Protein AF-A0A142YPC1-F1 (afdb_monomer_lite)

Foldseek 3Di:
DPPALADPVLLVLLVFAPDPVLSVVLSCCCNPVVDDPVRSNVSSVVGDTDPDDDPDPPPDDQWDWDDDVPDIDIHGHDPPDDPVVSVVVVVVVVVVVVVCVVVVVVVD

Radius of gyration: 26.33 Å; chains: 1; bounding box: 49×29×71 Å

Sequence (108 aa):
MDQGGLSSTTAYAISRVADPDEQVRIADATIRHGLSRADIIKETRSTPRKKGSKPAARKARAVRVFREVGFKVTVERKAGVDPMEAAEALERIAAAMRAEADDGSLAA

Structure (mmCIF, N/CA/C/O backbone):
data_AF-A0A142YPC1-F1
#
_entry.id   AF-A0A142YPC1-F1
#
loop_
_atom_site.group_PDB
_atom_site.id
_atom_site.type_symbol
_atom_site.label_atom_id
_atom_site.label_alt_id
_atom_site.label_comp_id
_atom_site.label_asym_id
_atom_site.label_entity_id
_atom_site.label_seq_id
_atom_site.pdbx_PDB_ins_code
_atom_site.Cartn_x
_atom_site.Cartn_y
_atom_site.Cartn_z
_atom_site.occupancy
_atom_site.B_iso_or_equiv
_atom_site.auth_seq_id
_atom_site.auth_comp_id
_atom_site.auth_asym_id
_atom_site.auth_atom_id
_atom_site.pdbx_PDB_model_num
ATOM 1 N N . MET A 1 1 ? -31.035 -3.225 14.828 1.00 37.41 1 MET A N 1
ATOM 2 C CA . MET A 1 1 ? -31.618 -2.789 16.110 1.00 37.41 1 MET A CA 1
ATOM 3 C C . MET A 1 1 ? -30.493 -2.750 17.135 1.00 37.41 1 MET A C 1
ATOM 5 O O . MET A 1 1 ? -30.061 -3.807 17.571 1.00 37.41 1 MET A O 1
ATOM 9 N N . ASP A 1 2 ? -29.970 -1.558 17.435 1.00 48.59 2 ASP A N 1
ATOM 10 C CA . ASP A 1 2 ? -29.018 -1.305 18.531 1.00 48.59 2 ASP A CA 1
ATOM 11 C C . ASP A 1 2 ? -29.828 -1.158 19.832 1.00 48.59 2 ASP A C 1
ATOM 13 O O . ASP A 1 2 ? -30.229 -0.061 20.208 1.00 48.59 2 ASP A O 1
ATOM 17 N N . GLN A 1 3 ? -30.160 -2.274 20.485 1.00 53.47 3 GLN A N 1
ATOM 18 C CA . GLN A 1 3 ? -30.927 -2.288 21.745 1.00 53.47 3 GLN A CA 1
ATOM 19 C C . GLN A 1 3 ? -30.050 -2.184 23.009 1.00 53.47 3 GLN A C 1
ATOM 21 O O . GLN A 1 3 ? -30.477 -2.549 24.099 1.00 53.47 3 GLN A O 1
ATOM 26 N N . GLY A 1 4 ? -28.827 -1.669 22.907 1.00 56.91 4 GLY A N 1
ATOM 27 C CA . GLY A 1 4 ? -27.959 -1.446 24.064 1.00 56.91 4 GLY A CA 1
ATOM 28 C C . GLY A 1 4 ? -27.374 -0.047 24.005 1.00 56.91 4 GLY A C 1
ATOM 29 O O . GLY A 1 4 ? -26.986 0.394 22.931 1.00 56.91 4 GLY A O 1
ATOM 30 N N . GLY A 1 5 ? -27.286 0.651 25.139 1.00 69.31 5 GLY A N 1
ATOM 31 C CA . GLY A 1 5 ? -26.784 2.031 25.251 1.00 69.31 5 GLY A CA 1
ATOM 32 C C . GLY A 1 5 ? -25.326 2.267 24.816 1.00 69.31 5 GLY A C 1
ATOM 33 O O . GLY A 1 5 ? -24.755 3.302 25.138 1.00 69.31 5 GLY A O 1
ATOM 34 N N . LEU A 1 6 ? -24.706 1.328 24.096 1.00 76.81 6 LEU A N 1
ATOM 35 C CA . LEU A 1 6 ? -23.358 1.406 23.552 1.00 76.81 6 LEU A CA 1
ATOM 36 C C . LEU A 1 6 ? -23.392 1.110 22.054 1.00 76.81 6 LEU A C 1
ATOM 38 O O . LEU A 1 6 ? -23.903 0.078 21.628 1.00 76.81 6 LEU A O 1
ATOM 42 N N . SER A 1 7 ? -22.752 1.966 21.257 1.00 82.62 7 SER A N 1
ATOM 43 C CA . SER A 1 7 ? -22.519 1.657 19.843 1.00 82.62 7 SER A CA 1
ATOM 44 C C . SER A 1 7 ? -21.629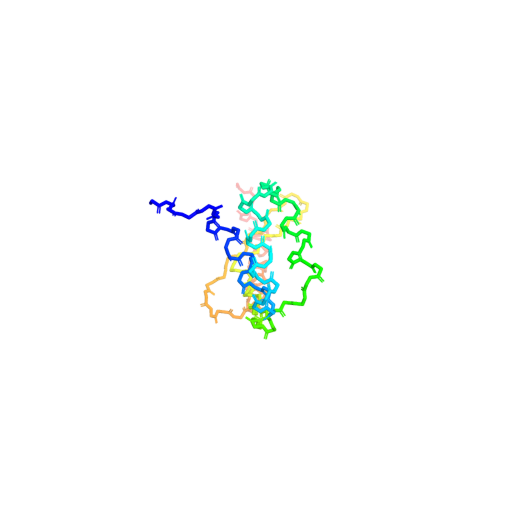 0.416 19.691 1.00 82.62 7 SER A C 1
ATOM 46 O O . SER A 1 7 ? -20.734 0.180 20.508 1.00 82.62 7 SER A O 1
ATOM 48 N N . SER A 1 8 ? -21.787 -0.331 18.596 1.00 81.19 8 SER A N 1
ATOM 49 C CA . SER A 1 8 ? -20.927 -1.481 18.256 1.00 81.19 8 SER A CA 1
ATOM 50 C C . SER A 1 8 ? -19.427 -1.148 18.291 1.00 81.19 8 SER A C 1
ATOM 52 O O . SER A 1 8 ? -18.603 -1.932 18.764 1.00 81.19 8 SER A O 1
ATOM 54 N N . THR A 1 9 ? -19.065 0.059 17.852 1.00 81.75 9 THR A N 1
ATOM 55 C CA . THR A 1 9 ? -17.681 0.551 17.884 1.00 81.75 9 THR A CA 1
ATOM 56 C C . THR A 1 9 ? -17.193 0.795 19.312 1.00 81.75 9 THR A C 1
ATOM 58 O O . THR A 1 9 ? -16.040 0.495 19.629 1.00 81.75 9 THR A O 1
ATOM 61 N N . THR A 1 10 ? -18.059 1.325 20.175 1.00 83.19 10 THR A N 1
ATOM 62 C CA . THR A 1 10 ? -17.775 1.548 21.597 1.00 83.19 10 THR A CA 1
ATOM 63 C C . THR A 1 10 ? -17.603 0.223 22.332 1.00 83.19 10 THR A C 1
ATOM 65 O O . THR A 1 10 ? -16.593 0.026 23.005 1.00 83.19 10 THR A O 1
ATOM 68 N N . ALA A 1 11 ? -18.527 -0.719 22.137 1.00 85.19 11 ALA A N 1
ATOM 69 C CA . ALA A 1 11 ? -18.447 -2.056 22.716 1.00 85.19 11 ALA A CA 1
ATOM 70 C C . ALA A 1 11 ? -17.149 -2.777 22.304 1.00 85.19 11 ALA A C 1
ATOM 72 O O . ALA A 1 11 ? -16.469 -3.369 23.141 1.00 85.19 11 ALA A O 1
ATOM 73 N N . TYR A 1 12 ? -16.740 -2.650 21.035 1.00 84.31 12 TYR A N 1
ATOM 74 C CA . TYR A 1 12 ? -15.468 -3.191 20.544 1.00 84.31 12 TYR A CA 1
ATOM 75 C C . TYR A 1 12 ? -14.230 -2.506 21.149 1.00 84.31 12 TYR A C 1
ATOM 77 O O . TYR A 1 12 ? -13.168 -3.114 21.288 1.00 84.31 12 TYR A O 1
ATOM 85 N N . ALA A 1 13 ? -14.310 -1.219 21.489 1.00 83.12 13 ALA A N 1
ATOM 86 C CA . ALA A 1 13 ? -13.212 -0.540 22.166 1.00 83.12 13 ALA A CA 1
ATOM 87 C C . ALA A 1 13 ? -13.049 -1.043 23.606 1.00 83.12 13 ALA A C 1
ATOM 89 O O . ALA A 1 13 ? -11.927 -1.364 23.997 1.00 83.12 13 ALA A O 1
ATOM 90 N N . ILE A 1 14 ? -14.161 -1.166 24.334 1.00 85.88 14 ILE A N 1
ATOM 91 C CA . ILE A 1 14 ? -14.201 -1.634 25.724 1.00 85.88 14 ILE A CA 1
ATOM 92 C C . ILE A 1 14 ? -13.750 -3.097 25.815 1.00 85.88 14 ILE A C 1
ATOM 94 O O . ILE A 1 14 ? -12.894 -3.418 26.630 1.00 85.88 14 ILE A O 1
ATOM 98 N N . SER A 1 15 ? -14.201 -3.977 24.914 1.00 85.81 15 SER A N 1
ATOM 99 C CA . SER A 1 15 ? -13.855 -5.411 24.950 1.00 85.81 15 SER A CA 1
ATOM 100 C C . SER A 1 15 ? -12.354 -5.725 24.814 1.00 85.81 15 SER A C 1
ATOM 102 O O . SER A 1 15 ? -11.916 -6.839 25.129 1.00 85.81 15 SER A O 1
ATOM 104 N N . ARG A 1 16 ? -11.552 -4.753 24.351 1.00 84.75 16 ARG A N 1
ATOM 105 C CA . ARG A 1 16 ? -10.089 -4.858 24.222 1.00 84.75 16 ARG A CA 1
ATOM 106 C C . ARG A 1 16 ? -9.329 -4.549 25.511 1.00 84.75 16 ARG A C 1
ATOM 108 O O . ARG A 1 16 ? -8.129 -4.830 25.559 1.00 84.75 16 ARG A O 1
ATOM 115 N N . VAL A 1 17 ? -9.986 -3.990 26.522 1.00 85.88 17 VAL A N 1
ATOM 116 C CA . VAL A 1 17 ? -9.412 -3.815 27.862 1.00 85.88 17 VAL A CA 1
ATOM 117 C C . VAL A 1 17 ? -9.166 -5.196 28.473 1.00 85.88 17 VAL A C 1
ATOM 119 O O . VAL A 1 17 ? -9.973 -6.109 28.295 1.00 85.88 17 VAL A O 1
ATOM 122 N N . ALA A 1 18 ? -8.010 -5.401 29.102 1.00 82.38 18 ALA A N 1
ATOM 123 C CA . ALA A 1 18 ? -7.620 -6.706 29.636 1.00 82.38 18 ALA A CA 1
ATOM 124 C C . ALA A 1 18 ? -8.465 -7.127 30.838 1.00 82.38 18 ALA A C 1
ATOM 126 O O . ALA A 1 18 ? -8.880 -8.283 30.904 1.00 82.38 18 ALA A O 1
ATOM 127 N N . ASP A 1 19 ? -8.716 -6.179 31.733 1.00 83.94 19 ASP A N 1
ATOM 128 C CA . ASP A 1 19 ? -9.418 -6.377 32.993 1.00 83.94 19 ASP A CA 1
ATOM 129 C C . ASP A 1 19 ? -10.949 -6.312 32.802 1.00 83.94 19 ASP A C 1
ATOM 131 O O . ASP A 1 19 ? -11.450 -5.289 32.325 1.00 83.94 19 ASP A O 1
ATOM 135 N N . PRO A 1 20 ? -11.702 -7.383 33.124 1.00 84.88 20 PRO A N 1
ATOM 136 C CA . PRO A 1 20 ? -13.163 -7.387 33.067 1.00 84.88 20 PRO A CA 1
ATOM 137 C C . PRO A 1 20 ? -13.832 -6.336 33.962 1.00 84.88 20 PRO A C 1
ATOM 139 O O . PRO A 1 20 ? -14.840 -5.764 33.548 1.00 84.88 20 PRO A O 1
ATOM 142 N N . ASP A 1 21 ? -13.281 -6.041 35.140 1.00 86.06 21 ASP A N 1
ATOM 143 C CA . ASP A 1 21 ? -13.892 -5.074 36.064 1.00 86.06 21 ASP A CA 1
ATOM 144 C C . ASP A 1 21 ? -13.805 -3.656 35.491 1.00 86.06 21 ASP A C 1
ATOM 146 O O . ASP A 1 21 ? -14.761 -2.874 35.511 1.00 86.06 21 ASP A O 1
ATOM 150 N N . GLU A 1 22 ? -12.683 -3.365 34.842 1.00 86.44 22 GLU A N 1
ATOM 151 C CA . GLU A 1 22 ? -12.464 -2.119 34.125 1.00 86.44 22 GLU A CA 1
ATOM 152 C C . GLU A 1 22 ? -13.365 -1.990 32.884 1.00 86.44 22 GLU A C 1
ATOM 154 O O . GLU A 1 22 ? -13.831 -0.896 32.556 1.00 86.44 22 GLU A O 1
ATOM 159 N N . GLN A 1 23 ? -13.693 -3.101 32.212 1.00 87.12 23 GLN A N 1
ATOM 160 C CA . GLN A 1 23 ? -14.681 -3.089 31.127 1.00 87.12 23 GLN A CA 1
ATOM 161 C C . GLN A 1 23 ? -16.058 -2.652 31.624 1.00 87.12 23 GLN A C 1
ATOM 163 O O . GLN A 1 23 ? -16.708 -1.827 30.976 1.00 87.12 23 GLN A O 1
ATOM 168 N N . VAL A 1 24 ? -16.490 -3.189 32.769 1.00 87.81 24 VAL A N 1
ATOM 169 C CA . VAL A 1 24 ? -17.775 -2.849 33.390 1.00 87.81 24 VAL A CA 1
ATOM 170 C C . VAL A 1 24 ? -17.787 -1.383 33.810 1.00 87.81 24 VAL A C 1
ATOM 172 O O . VAL A 1 24 ? -18.734 -0.672 33.474 1.00 87.81 24 VAL A O 1
ATOM 175 N N . ARG A 1 25 ? -16.718 -0.896 34.453 1.00 87.88 25 ARG A N 1
ATOM 176 C CA . ARG A 1 25 ? -16.600 0.509 34.870 1.00 87.88 25 ARG A CA 1
ATOM 177 C C . ARG A 1 25 ? -16.712 1.474 33.688 1.00 87.88 25 ARG A C 1
ATOM 179 O O . ARG A 1 25 ? -17.466 2.444 33.754 1.00 87.88 25 ARG A O 1
ATOM 186 N N . ILE A 1 26 ? -15.995 1.208 32.595 1.00 86.12 26 ILE A N 1
ATOM 187 C CA . ILE A 1 26 ? -16.008 2.070 31.402 1.00 86.12 26 ILE A CA 1
ATOM 188 C C . ILE A 1 26 ? -17.367 2.001 30.688 1.00 86.12 26 ILE A C 1
ATOM 190 O O . ILE A 1 26 ? -17.866 3.026 30.214 1.00 86.12 26 ILE A O 1
ATOM 194 N N . ALA A 1 27 ? -17.985 0.819 30.615 1.00 86.44 27 ALA A N 1
ATOM 195 C CA . ALA A 1 27 ? -19.314 0.645 30.031 1.00 86.44 27 ALA A CA 1
ATOM 196 C C . ALA A 1 27 ? -20.387 1.411 30.819 1.00 86.44 27 ALA A C 1
ATOM 198 O O . ALA A 1 27 ? -21.168 2.152 30.221 1.00 86.44 27 ALA A O 1
ATOM 199 N N . ASP A 1 28 ? -20.377 1.292 32.148 1.00 86.75 28 ASP A N 1
ATOM 200 C CA . ASP A 1 28 ? -21.306 1.996 33.033 1.00 86.75 28 ASP A CA 1
ATOM 201 C C . ASP A 1 28 ? -21.117 3.514 32.942 1.00 86.75 28 ASP A C 1
ATOM 203 O O . ASP A 1 28 ? -22.085 4.252 32.749 1.00 86.75 28 ASP A O 1
ATOM 207 N N . ALA A 1 29 ? -19.864 3.984 32.951 1.00 83.31 29 ALA A N 1
ATOM 208 C CA . ALA A 1 29 ? -19.559 5.400 32.782 1.00 83.31 29 ALA A CA 1
ATOM 209 C C . ALA A 1 29 ? -20.028 5.939 31.421 1.00 83.31 29 ALA A C 1
ATOM 211 O O . ALA A 1 29 ? -20.540 7.054 31.333 1.00 83.31 29 ALA A O 1
ATOM 212 N N . THR A 1 30 ? -19.917 5.138 30.361 1.00 84.25 30 THR A N 1
ATOM 213 C CA . THR A 1 30 ? -20.381 5.530 29.026 1.00 84.25 30 THR A CA 1
ATOM 214 C C . THR A 1 30 ? -21.902 5.671 28.965 1.00 84.25 30 THR A C 1
ATOM 216 O O . THR A 1 30 ? -22.394 6.647 28.402 1.00 84.25 30 THR A O 1
ATOM 219 N N . ILE A 1 31 ? -22.645 4.731 29.556 1.00 82.62 31 ILE A N 1
ATOM 220 C CA . ILE A 1 31 ? -24.115 4.738 29.537 1.00 82.62 31 ILE A CA 1
ATOM 221 C C . ILE A 1 31 ? -24.671 5.826 30.465 1.00 82.62 31 ILE A C 1
ATOM 223 O O . ILE A 1 31 ? -25.585 6.550 30.076 1.00 82.62 31 ILE A O 1
ATOM 227 N N . ARG A 1 32 ? -24.130 5.959 31.685 1.00 79.50 32 ARG A N 1
ATOM 228 C CA . ARG A 1 32 ? -24.662 6.872 32.712 1.00 79.50 32 ARG A CA 1
ATOM 229 C C . ARG A 1 32 ? -24.212 8.317 32.552 1.00 79.50 32 ARG A C 1
ATOM 231 O O . ARG A 1 32 ? -25.001 9.221 32.802 1.00 79.50 32 ARG A O 1
ATOM 238 N N . HIS A 1 33 ? -22.959 8.543 32.161 1.00 74.56 33 HIS A N 1
ATOM 239 C CA . HIS A 1 33 ? -22.384 9.889 32.067 1.00 74.56 33 HIS A CA 1
ATOM 240 C C . HIS A 1 33 ? -22.265 10.397 30.627 1.00 74.56 33 HIS A C 1
ATOM 242 O O . HIS A 1 33 ? -21.775 11.503 30.418 1.00 74.56 33 HIS A O 1
ATOM 248 N N . GLY A 1 34 ? -22.711 9.614 29.637 1.00 77.31 34 GLY A N 1
ATOM 249 C CA . GLY A 1 34 ? -22.711 10.025 28.233 1.00 77.31 34 GLY A CA 1
ATOM 250 C C . GLY A 1 34 ? -21.315 10.370 27.716 1.00 77.31 34 GLY A C 1
ATOM 251 O O . GLY A 1 34 ? -21.166 11.338 26.971 1.00 77.31 34 GLY A O 1
ATOM 252 N N . LEU A 1 35 ? -20.290 9.619 28.148 1.00 76.31 35 LEU A N 1
ATOM 253 C CA . LEU A 1 35 ? -18.899 9.897 27.786 1.00 76.31 35 LEU A CA 1
ATOM 254 C C . LEU A 1 35 ? -18.747 10.053 26.274 1.00 76.31 35 LEU A C 1
ATOM 256 O O . LEU A 1 35 ? -19.242 9.243 25.483 1.00 76.31 35 LEU A O 1
ATOM 260 N N . SER A 1 36 ? -18.007 11.085 25.871 1.00 76.25 36 SER A N 1
ATOM 261 C CA . SER A 1 36 ? -17.729 11.286 24.460 1.00 76.25 36 SER A CA 1
ATOM 262 C C . SER A 1 36 ? -16.834 10.160 23.942 1.00 76.25 36 SER A C 1
ATOM 264 O O . SER A 1 36 ? -16.053 9.537 24.667 1.00 76.25 36 SER A O 1
ATOM 266 N N . ARG A 1 37 ? -16.880 9.924 22.631 1.00 72.62 37 ARG A N 1
ATOM 267 C CA . ARG A 1 37 ? -15.997 8.953 21.974 1.00 72.62 37 ARG A CA 1
ATOM 268 C C . ARG A 1 37 ? -14.515 9.217 22.270 1.00 72.62 37 ARG A C 1
ATOM 270 O O . ARG A 1 37 ? -13.741 8.267 22.357 1.00 72.62 37 ARG A O 1
ATOM 277 N N . ALA A 1 38 ? -14.121 10.484 22.399 1.00 77.44 38 ALA A N 1
ATOM 278 C CA . ALA A 1 38 ? -12.748 10.858 22.720 1.00 77.44 38 ALA A CA 1
ATOM 279 C C . ALA A 1 38 ? -12.360 10.406 24.136 1.00 77.44 38 ALA A C 1
ATOM 281 O O . ALA A 1 38 ? -11.277 9.847 24.314 1.00 77.44 38 ALA A O 1
ATOM 282 N N . ASP A 1 39 ? -13.269 10.552 25.100 1.00 80.31 39 ASP A N 1
ATOM 283 C CA . ASP A 1 39 ? -13.056 10.153 26.494 1.00 80.31 39 ASP A CA 1
ATOM 284 C C . ASP A 1 39 ? -12.967 8.634 26.631 1.00 80.31 39 ASP A C 1
ATOM 286 O O . ASP A 1 39 ? -12.042 8.117 27.249 1.00 80.31 39 ASP A O 1
ATOM 290 N N . ILE A 1 40 ? -13.840 7.898 25.939 1.00 80.75 40 ILE A N 1
ATOM 291 C CA . ILE A 1 40 ? -13.797 6.428 25.901 1.00 80.75 40 ILE A CA 1
ATOM 292 C C . ILE A 1 40 ? -12.470 5.942 25.300 1.00 80.75 40 ILE A C 1
ATOM 294 O O . ILE A 1 40 ? -11.858 4.987 25.780 1.00 80.75 40 ILE A O 1
ATOM 298 N N . ILE A 1 41 ? -11.988 6.590 24.235 1.00 78.38 41 ILE A N 1
ATOM 299 C CA . ILE A 1 41 ? -10.696 6.250 23.623 1.00 78.38 41 ILE A CA 1
ATOM 300 C C . ILE A 1 41 ? -9.543 6.553 24.578 1.00 78.38 41 ILE A C 1
ATOM 302 O O . ILE A 1 41 ? -8.585 5.782 24.611 1.00 78.38 41 ILE A O 1
ATOM 306 N N . LYS A 1 42 ? -9.613 7.656 25.326 1.00 80.31 42 LYS A N 1
ATOM 307 C CA . LYS A 1 42 ? -8.613 8.009 26.334 1.00 80.31 42 LYS A CA 1
ATOM 308 C C . LYS A 1 42 ? -8.561 6.934 27.421 1.00 80.31 42 LYS A C 1
ATOM 310 O O . LYS A 1 42 ? -7.500 6.351 27.611 1.00 80.31 42 LYS A O 1
ATOM 315 N N . GLU A 1 43 ? -9.707 6.587 28.000 1.00 77.88 43 GLU A N 1
ATOM 316 C CA . GLU A 1 43 ? -9.835 5.615 29.094 1.00 77.88 43 GLU A CA 1
ATOM 317 C C . GLU A 1 43 ? -9.409 4.193 28.676 1.00 77.88 43 GLU A C 1
ATOM 319 O O . GLU A 1 43 ? -8.684 3.490 29.377 1.00 77.88 43 GLU A O 1
ATOM 324 N N . THR A 1 44 ? -9.777 3.774 27.461 1.00 78.00 44 THR A N 1
ATOM 325 C CA . THR A 1 44 ? -9.389 2.460 26.900 1.00 78.00 44 THR A CA 1
ATOM 326 C C . THR A 1 44 ? -7.943 2.401 26.379 1.00 78.00 44 THR A C 1
ATOM 328 O O . THR A 1 44 ? -7.482 1.344 25.931 1.00 78.00 44 THR A O 1
ATOM 331 N N . ARG A 1 45 ? -7.226 3.534 26.351 1.00 73.31 45 ARG A N 1
ATOM 332 C CA . ARG A 1 45 ? -5.795 3.616 25.999 1.00 73.31 45 ARG A CA 1
ATOM 333 C C . ARG A 1 45 ? -4.898 3.672 27.228 1.00 73.31 45 ARG A C 1
ATOM 335 O O . ARG A 1 45 ? -3.781 3.171 27.148 1.00 73.31 45 ARG A O 1
ATOM 342 N N . SER A 1 46 ? -5.363 4.275 28.319 1.00 73.88 46 SER A N 1
ATOM 343 C CA . SER A 1 46 ? -4.673 4.273 29.616 1.00 73.88 46 SER A CA 1
ATOM 344 C C . SER A 1 46 ? -4.728 2.912 30.314 1.00 73.88 46 SER A C 1
ATOM 346 O O . SER A 1 46 ? -3.945 2.666 31.226 1.00 73.88 46 SER A O 1
ATOM 348 N N . THR A 1 47 ? -5.603 2.013 29.865 1.00 72.44 47 THR A N 1
ATOM 349 C CA . THR A 1 47 ? -5.784 0.674 30.429 1.00 72.44 47 THR A CA 1
ATOM 350 C C . THR A 1 47 ? -4.997 -0.398 29.664 1.00 72.44 47 THR A C 1
ATOM 352 O O . THR A 1 47 ? -4.904 -0.352 28.429 1.00 72.44 47 THR A O 1
ATOM 355 N N . PRO A 1 48 ? -4.424 -1.401 30.362 1.00 73.00 48 PRO A N 1
ATOM 356 C CA . PRO A 1 48 ? -3.730 -2.510 29.721 1.00 73.00 48 PRO A CA 1
ATOM 357 C C . PRO A 1 48 ? -4.662 -3.238 28.751 1.00 73.00 48 PRO A C 1
ATOM 359 O O . PRO A 1 48 ? -5.769 -3.645 29.102 1.00 73.00 48 PRO A O 1
ATOM 362 N N . ARG A 1 49 ? -4.217 -3.411 27.507 1.00 74.19 49 ARG A N 1
ATOM 363 C CA . ARG A 1 49 ? -4.994 -4.104 26.475 1.00 74.19 49 ARG A CA 1
ATOM 364 C C . ARG A 1 49 ? -4.734 -5.599 26.502 1.00 74.19 49 ARG A C 1
ATOM 366 O O . ARG A 1 49 ? -3.604 -6.026 26.743 1.00 74.19 49 ARG A O 1
ATOM 373 N N . LYS A 1 50 ? -5.752 -6.397 26.156 1.00 72.94 50 LYS A N 1
ATOM 374 C CA . LYS A 1 50 ? -5.571 -7.832 25.896 1.00 72.94 50 LYS A CA 1
ATOM 375 C C . LYS A 1 50 ? -4.440 -8.002 24.881 1.00 72.94 50 LYS A C 1
ATOM 377 O O . LYS A 1 50 ? -4.513 -7.489 23.761 1.00 72.94 50 LYS A O 1
ATOM 382 N N . LYS A 1 51 ? -3.379 -8.710 25.278 1.00 62.06 51 LYS A N 1
ATOM 383 C CA . LYS A 1 51 ? -2.203 -9.024 24.452 1.00 62.06 51 LYS A CA 1
ATOM 384 C C . LYS A 1 51 ? -2.585 -10.104 23.433 1.00 62.06 51 LYS A C 1
ATOM 386 O O . LYS A 1 51 ? -2.175 -11.250 23.534 1.00 62.06 51 LYS A O 1
ATOM 391 N N . GLY A 1 52 ? -3.461 -9.747 22.499 1.00 61.06 52 GLY A N 1
ATOM 392 C CA . GLY A 1 52 ? -4.216 -10.700 21.693 1.00 61.06 52 GLY A CA 1
ATOM 393 C C . GLY A 1 52 ? -4.488 -10.205 20.281 1.00 61.06 52 GLY A C 1
ATOM 394 O O . GLY A 1 52 ? -5.619 -10.245 19.826 1.00 61.06 52 GLY A O 1
ATOM 395 N N . SER A 1 53 ? -3.461 -9.734 19.581 1.00 50.59 53 SER A N 1
ATOM 396 C CA . SER A 1 53 ? -3.364 -9.937 18.134 1.00 50.59 53 SER A CA 1
ATOM 397 C C . SER A 1 53 ? -1.914 -9.714 17.733 1.00 50.59 53 SER A C 1
ATOM 399 O O . SER A 1 53 ? -1.397 -8.607 17.901 1.00 50.59 53 SER A O 1
ATOM 401 N N . LYS A 1 54 ? -1.244 -10.745 17.204 1.00 57.53 54 LYS A N 1
ATOM 402 C CA . LYS A 1 54 ? -0.009 -10.529 16.439 1.00 57.53 54 LYS A CA 1
ATOM 403 C C . LYS A 1 54 ? -0.309 -9.435 15.402 1.00 57.53 54 LYS A C 1
ATOM 405 O O . LYS A 1 54 ? -1.369 -9.521 14.774 1.00 57.53 54 LYS A O 1
ATOM 410 N N . PRO A 1 55 ? 0.550 -8.413 15.228 1.00 54.62 55 PRO A N 1
ATOM 411 C CA . PRO A 1 55 ? 0.364 -7.470 14.140 1.00 54.62 55 PRO A CA 1
ATOM 412 C C . PRO A 1 55 ? 0.265 -8.295 12.862 1.00 54.62 55 PRO A C 1
ATOM 414 O O . PRO A 1 55 ? 1.163 -9.088 12.574 1.00 54.62 55 PRO A O 1
ATOM 417 N N . ALA A 1 56 ? -0.861 -8.184 12.155 1.00 58.47 56 ALA A N 1
ATOM 418 C CA . ALA A 1 56 ? -1.016 -8.844 10.872 1.00 58.47 56 ALA A CA 1
ATOM 419 C C . ALA A 1 56 ? 0.197 -8.449 10.028 1.00 58.47 56 ALA A C 1
ATOM 421 O O . ALA A 1 56 ? 0.436 -7.254 9.832 1.00 58.47 56 ALA A O 1
ATOM 422 N N . ALA A 1 57 ? 0.987 -9.440 9.599 1.00 58.47 57 ALA A N 1
ATOM 423 C CA . ALA A 1 57 ? 2.108 -9.211 8.704 1.00 58.47 57 ALA A CA 1
ATOM 424 C C . ALA A 1 57 ? 1.580 -8.343 7.563 1.00 58.47 57 ALA A C 1
ATOM 426 O O . ALA A 1 57 ? 0.615 -8.715 6.887 1.00 58.47 57 ALA A O 1
ATOM 427 N N . ARG A 1 58 ? 2.119 -7.127 7.448 1.00 58.09 58 ARG A N 1
ATOM 428 C CA . ARG A 1 58 ? 1.628 -6.120 6.514 1.00 58.09 58 ARG A CA 1
ATOM 429 C C . ARG A 1 58 ? 1.828 -6.696 5.119 1.00 58.09 58 ARG A C 1
ATOM 431 O O . ARG A 1 58 ? 2.942 -6.660 4.606 1.00 58.09 58 ARG A O 1
ATOM 438 N N . LYS A 1 59 ? 0.772 -7.287 4.544 1.00 58.12 59 LYS A N 1
ATOM 439 C CA . LYS A 1 59 ? 0.813 -7.865 3.198 1.00 58.12 59 LYS A CA 1
ATOM 440 C C . LYS A 1 59 ? 1.389 -6.791 2.282 1.00 58.12 59 LYS A C 1
ATOM 442 O O . LYS A 1 59 ? 0.874 -5.669 2.260 1.00 58.12 59 LYS A O 1
ATOM 447 N N . ALA A 1 60 ? 2.490 -7.108 1.601 1.00 62.91 60 ALA A N 1
ATOM 448 C CA . ALA A 1 60 ? 3.080 -6.195 0.637 1.00 62.91 60 ALA A CA 1
ATOM 449 C C . ALA A 1 60 ? 1.973 -5.763 -0.330 1.00 62.91 60 ALA A C 1
ATOM 451 O O . ALA A 1 60 ? 1.239 -6.612 -0.848 1.00 62.91 60 ALA A O 1
ATOM 452 N N . ARG A 1 61 ? 1.794 -4.444 -0.483 1.00 65.12 61 ARG A N 1
ATOM 453 C CA . ARG A 1 61 ? 0.703 -3.889 -1.289 1.00 65.12 61 ARG A CA 1
ATOM 454 C C . ARG A 1 61 ? 0.780 -4.505 -2.684 1.00 65.12 61 ARG A C 1
ATOM 456 O O . ARG A 1 61 ? 1.845 -4.487 -3.293 1.00 65.12 61 ARG A O 1
ATOM 463 N N . ALA A 1 62 ? -0.339 -5.052 -3.156 1.00 76.19 62 ALA A N 1
ATOM 464 C CA . ALA A 1 62 ? -0.433 -5.624 -4.498 1.00 76.19 62 ALA A CA 1
ATOM 465 C C . ALA A 1 62 ? -0.140 -4.574 -5.581 1.00 76.19 62 ALA A C 1
ATOM 467 O O . ALA A 1 62 ? 0.399 -4.911 -6.625 1.00 76.19 62 ALA A O 1
ATOM 468 N N . VAL A 1 63 ? -0.420 -3.300 -5.290 1.00 85.75 63 VAL A N 1
ATOM 469 C CA . VAL A 1 63 ? -0.143 -2.168 -6.177 1.00 85.75 63 VAL A CA 1
ATOM 470 C C . VAL A 1 63 ? 0.867 -1.227 -5.526 1.00 85.75 63 VAL A C 1
ATOM 472 O O . VAL A 1 63 ? 0.689 -0.799 -4.377 1.00 85.75 63 VAL A O 1
ATOM 475 N N . ARG A 1 64 ? 1.915 -0.872 -6.271 1.00 86.88 64 ARG A N 1
ATOM 476 C CA . ARG A 1 64 ? 2.885 0.172 -5.925 1.00 86.88 64 ARG A CA 1
ATOM 477 C C . ARG A 1 64 ? 2.859 1.247 -7.005 1.00 86.88 64 ARG A C 1
ATOM 479 O O . ARG A 1 64 ? 2.803 0.940 -8.188 1.00 86.88 64 ARG A O 1
ATOM 486 N N . VAL A 1 65 ? 2.888 2.507 -6.587 1.00 90.75 65 VAL A N 1
ATOM 487 C CA . VAL A 1 65 ? 2.905 3.657 -7.497 1.00 90.75 65 VAL A CA 1
ATOM 488 C C . VAL A 1 65 ? 4.186 4.429 -7.244 1.00 90.75 65 VAL A C 1
ATOM 490 O O . VAL A 1 65 ? 4.435 4.845 -6.112 1.00 90.75 65 VAL A O 1
ATOM 493 N N . PHE A 1 66 ? 4.963 4.623 -8.300 1.00 89.94 66 PHE A N 1
ATOM 494 C CA . PHE A 1 66 ? 6.163 5.442 -8.319 1.00 89.94 66 PHE A CA 1
ATOM 495 C C . PHE A 1 66 ? 5.891 6.669 -9.185 1.00 89.94 66 PHE A C 1
ATOM 497 O O . PHE A 1 66 ? 5.181 6.597 -10.191 1.00 89.94 66 PHE A O 1
ATOM 504 N N . ARG A 1 67 ? 6.410 7.814 -8.756 1.00 94.62 67 ARG A N 1
ATOM 505 C CA . ARG A 1 67 ? 6.353 9.060 -9.512 1.00 94.62 67 ARG A CA 1
ATOM 506 C C . ARG A 1 67 ? 7.772 9.573 -9.629 1.00 94.62 67 ARG A C 1
ATOM 508 O O . ARG A 1 67 ? 8.450 9.661 -8.613 1.00 94.62 67 ARG A O 1
ATOM 515 N N . GLU A 1 68 ? 8.158 9.889 -10.847 1.00 91.62 68 GLU A N 1
ATOM 516 C CA . GLU A 1 68 ? 9.433 10.504 -11.199 1.00 91.62 68 GLU A CA 1
ATOM 517 C C . GLU A 1 68 ? 9.131 11.642 -12.180 1.00 91.62 68 GLU A C 1
ATOM 519 O O . GLU A 1 68 ? 8.016 11.694 -12.706 1.00 91.62 68 GLU A O 1
ATOM 524 N N . VAL A 1 69 ? 10.046 12.590 -12.385 1.00 91.06 69 VAL A N 1
ATOM 525 C CA . VAL A 1 69 ? 9.771 13.811 -13.169 1.00 91.06 69 VAL A CA 1
ATOM 526 C C . VAL A 1 69 ? 9.098 13.486 -14.513 1.00 91.06 69 VAL A C 1
ATOM 528 O O . VAL A 1 69 ? 9.708 12.891 -15.393 1.00 91.06 69 VAL A O 1
ATOM 531 N N . GLY A 1 70 ? 7.824 13.873 -14.660 1.00 89.50 70 GLY A N 1
ATOM 532 C CA . GLY A 1 70 ? 7.022 13.668 -15.875 1.00 89.50 70 GLY A CA 1
ATOM 533 C C . GLY A 1 70 ? 6.328 12.305 -16.010 1.00 89.50 70 GLY A C 1
ATOM 534 O O . GLY A 1 70 ? 5.490 12.148 -16.894 1.00 89.50 70 GLY A O 1
ATOM 535 N N . PHE A 1 71 ? 6.594 11.339 -15.124 1.00 89.06 71 PHE A N 1
ATOM 536 C CA . PHE A 1 71 ? 6.124 9.961 -15.276 1.00 89.06 71 PHE A CA 1
ATOM 537 C C . PHE A 1 71 ? 5.454 9.403 -14.018 1.00 89.06 71 PHE A C 1
ATOM 539 O O . PHE A 1 71 ? 5.882 9.596 -12.877 1.00 89.06 71 PHE A O 1
ATOM 546 N N . LYS A 1 72 ? 4.390 8.629 -14.240 1.00 92.62 72 LYS A N 1
ATOM 547 C CA . LYS A 1 72 ? 3.731 7.813 -13.218 1.00 92.62 72 LYS A CA 1
ATOM 548 C C . LYS A 1 72 ? 3.869 6.351 -13.615 1.00 92.62 72 LYS A C 1
ATOM 550 O O . LYS A 1 72 ? 3.250 5.917 -14.580 1.00 92.62 72 LYS A O 1
ATOM 555 N N . VAL A 1 73 ? 4.595 5.581 -12.814 1.00 89.50 73 VAL A N 1
ATOM 5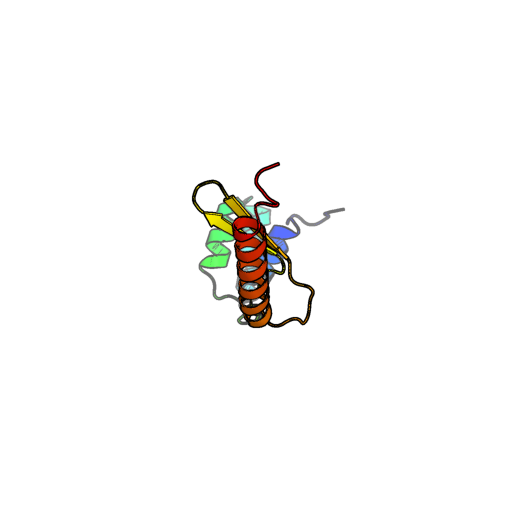56 C CA . VAL A 1 73 ? 4.735 4.135 -13.001 1.00 89.50 73 VAL A CA 1
ATOM 557 C C . VAL A 1 73 ? 3.857 3.427 -11.980 1.0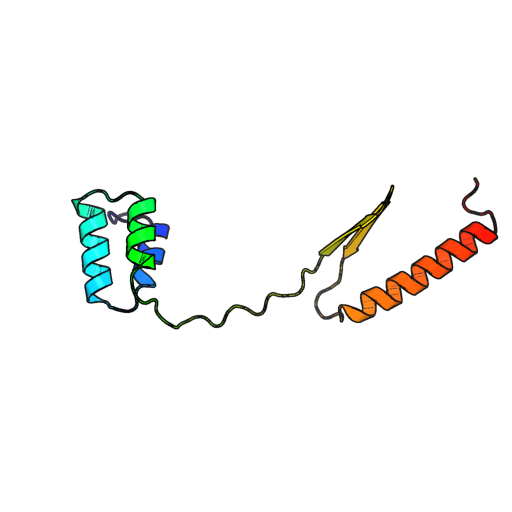0 89.50 73 VAL A C 1
ATOM 559 O O . VAL A 1 73 ? 4.010 3.605 -10.770 1.00 89.50 73 VAL A O 1
ATOM 562 N N . THR A 1 74 ? 2.901 2.638 -12.464 1.00 91.69 74 THR A N 1
ATOM 563 C CA . THR A 1 74 ? 2.044 1.806 -11.612 1.00 91.69 74 THR A CA 1
ATOM 564 C C . THR A 1 74 ? 2.445 0.356 -11.804 1.00 91.69 74 THR A C 1
ATOM 566 O O . THR A 1 74 ? 2.341 -0.171 -12.904 1.00 91.69 74 THR A O 1
ATOM 569 N N . VAL A 1 75 ? 2.911 -0.273 -10.729 1.00 88.69 75 VAL A N 1
ATOM 570 C CA . VAL A 1 75 ? 3.314 -1.677 -10.709 1.00 88.69 75 VAL A CA 1
ATOM 571 C C . VAL A 1 75 ? 2.252 -2.445 -9.950 1.00 88.69 75 VAL A C 1
ATOM 573 O O . VAL A 1 75 ? 2.125 -2.314 -8.728 1.00 88.69 75 VAL A O 1
ATOM 576 N N . GLU A 1 76 ? 1.473 -3.226 -10.682 1.00 89.44 76 GLU A N 1
ATOM 577 C CA . GLU A 1 76 ? 0.500 -4.152 -10.123 1.00 89.44 76 GLU A CA 1
ATOM 578 C C . GLU A 1 76 ? 1.060 -5.571 -10.166 1.00 89.44 76 GLU A C 1
ATOM 580 O O . GLU A 1 76 ? 1.569 -6.034 -11.183 1.00 89.44 76 GLU A O 1
ATOM 585 N N . ARG A 1 77 ? 0.981 -6.259 -9.031 1.00 86.50 77 ARG A N 1
ATOM 586 C CA . ARG A 1 77 ? 1.514 -7.602 -8.847 1.00 86.50 77 ARG A CA 1
ATOM 587 C C . ARG A 1 77 ? 0.389 -8.548 -8.452 1.00 86.50 77 ARG A C 1
ATOM 589 O O . ARG A 1 77 ? -0.313 -8.314 -7.464 1.00 86.50 77 ARG A O 1
ATOM 596 N N . LYS A 1 78 ? 0.282 -9.669 -9.169 1.00 82.31 78 LYS A N 1
ATOM 597 C CA . LYS A 1 78 ? -0.617 -10.774 -8.816 1.00 82.31 78 LYS A CA 1
ATOM 598 C C . LYS A 1 78 ? -0.239 -11.372 -7.454 1.00 82.31 78 LYS A C 1
ATOM 600 O O . LYS A 1 78 ? 0.926 -11.396 -7.059 1.00 82.31 78 LYS A O 1
ATOM 605 N N . ALA A 1 79 ? -1.229 -11.867 -6.715 1.00 77.69 79 ALA A N 1
ATOM 606 C CA . ALA A 1 79 ? -0.976 -12.566 -5.458 1.00 77.69 79 ALA A CA 1
ATOM 607 C C . ALA A 1 79 ? -0.050 -13.780 -5.678 1.00 77.69 79 ALA A C 1
ATOM 609 O O . ALA A 1 79 ? -0.282 -14.567 -6.592 1.00 77.69 79 ALA A O 1
ATOM 610 N N . GLY A 1 80 ? 0.974 -13.926 -4.829 1.00 77.19 80 GLY A N 1
ATOM 611 C CA . GLY A 1 80 ? 1.916 -15.055 -4.861 1.00 77.19 80 GLY A CA 1
ATOM 612 C C . GLY A 1 80 ? 3.218 -14.826 -5.639 1.00 77.19 80 GLY A C 1
ATOM 613 O O . GLY A 1 80 ? 4.118 -15.639 -5.508 1.00 77.19 80 GLY A O 1
ATOM 614 N N . VAL A 1 81 ? 3.345 -13.726 -6.385 1.00 80.62 81 VAL A N 1
ATOM 615 C CA . VAL A 1 81 ? 4.582 -13.354 -7.105 1.00 80.62 81 VAL A CA 1
ATOM 616 C C . VAL A 1 81 ? 5.558 -12.667 -6.145 1.00 80.62 81 VAL A C 1
ATOM 618 O O . VAL A 1 81 ? 5.102 -11.891 -5.306 1.00 80.62 81 VAL A O 1
ATOM 621 N N . ASP A 1 82 ? 6.869 -12.896 -6.228 1.00 82.38 82 ASP A N 1
ATOM 622 C CA . ASP A 1 82 ? 7.861 -12.210 -5.381 1.00 82.38 82 ASP A CA 1
ATOM 623 C C . ASP A 1 82 ? 7.948 -10.706 -5.745 1.00 82.38 82 ASP A C 1
ATOM 625 O O . ASP A 1 82 ? 7.955 -10.358 -6.926 1.00 82.38 82 ASP A O 1
ATOM 629 N N . PRO A 1 83 ? 7.977 -9.752 -4.785 1.00 77.38 83 PRO A N 1
ATOM 630 C CA . PRO A 1 83 ? 8.254 -8.354 -5.115 1.00 77.38 83 PRO A CA 1
ATOM 631 C C . PRO A 1 83 ? 9.564 -8.127 -5.884 1.00 77.38 83 PRO A C 1
ATOM 633 O O . PRO A 1 83 ? 9.645 -7.139 -6.612 1.00 77.38 83 PRO A O 1
ATOM 636 N N . MET A 1 84 ? 10.570 -8.987 -5.709 1.00 82.50 84 MET A N 1
ATOM 637 C CA . MET A 1 84 ? 11.858 -8.895 -6.398 1.00 82.50 84 MET A CA 1
ATOM 638 C C . MET A 1 84 ? 11.737 -9.196 -7.894 1.00 82.50 84 MET A C 1
ATOM 640 O O . MET A 1 84 ? 12.357 -8.503 -8.696 1.00 82.50 84 MET A O 1
ATOM 644 N N . GLU A 1 85 ? 10.845 -10.110 -8.288 1.00 85.75 85 GLU A N 1
ATOM 645 C CA . GLU A 1 85 ? 10.557 -10.389 -9.704 1.00 85.75 85 GLU A CA 1
ATOM 646 C C . GLU A 1 85 ? 10.010 -9.152 -10.438 1.00 85.75 85 GLU A C 1
ATOM 648 O O . GLU A 1 85 ? 10.219 -8.988 -11.641 1.00 85.75 85 GLU A O 1
ATOM 653 N N . ALA A 1 86 ? 9.337 -8.240 -9.723 1.00 84.44 86 ALA A N 1
ATOM 654 C CA . ALA A 1 86 ? 8.853 -6.994 -10.313 1.00 84.44 86 ALA A CA 1
ATOM 655 C C . ALA A 1 86 ? 9.997 -6.039 -10.693 1.00 84.44 86 ALA A C 1
ATOM 657 O O . ALA A 1 86 ? 9.847 -5.284 -11.651 1.00 84.44 86 ALA A O 1
ATOM 658 N N . ALA A 1 87 ? 11.125 -6.062 -9.972 1.00 85.88 87 ALA A N 1
ATOM 659 C CA . ALA A 1 87 ? 12.292 -5.248 -10.311 1.00 85.88 87 ALA A CA 1
ATOM 660 C C . ALA A 1 87 ? 12.948 -5.748 -11.606 1.00 85.88 87 ALA A C 1
ATOM 662 O O . ALA A 1 87 ? 13.130 -4.966 -12.536 1.00 85.88 87 ALA A O 1
ATOM 663 N N . GLU A 1 88 ? 13.178 -7.058 -11.721 1.00 89.25 88 GLU A N 1
ATOM 664 C CA . GLU A 1 88 ? 13.728 -7.667 -12.939 1.00 89.25 88 GLU A CA 1
ATOM 665 C C . GLU A 1 88 ? 12.818 -7.461 -14.161 1.00 89.25 88 GLU A C 1
ATOM 667 O O . GLU A 1 88 ? 13.283 -7.217 -15.276 1.00 89.25 88 GLU A O 1
ATOM 672 N N . ALA A 1 89 ? 11.497 -7.548 -13.969 1.00 88.44 89 ALA A N 1
ATOM 673 C CA . ALA A 1 89 ? 10.535 -7.277 -15.032 1.00 88.44 89 ALA A CA 1
ATOM 674 C C . ALA A 1 89 ? 10.608 -5.818 -15.512 1.00 88.44 89 ALA A C 1
ATOM 676 O O . ALA A 1 89 ? 10.589 -5.574 -16.719 1.00 88.44 89 ALA A O 1
ATOM 677 N N . LEU A 1 90 ? 10.730 -4.856 -14.590 1.00 90.44 90 LEU A N 1
ATOM 678 C CA . LEU A 1 90 ? 10.893 -3.439 -14.930 1.00 90.44 90 LEU A CA 1
ATOM 679 C C . LEU A 1 90 ? 12.201 -3.173 -15.680 1.00 90.44 90 LEU A C 1
ATOM 681 O O . LEU A 1 90 ? 12.196 -2.384 -16.621 1.00 90.44 90 LEU A O 1
ATOM 685 N N . GLU A 1 91 ? 13.297 -3.838 -15.314 1.00 93.25 91 GLU A N 1
ATOM 686 C CA . GLU A 1 91 ? 14.577 -3.720 -16.023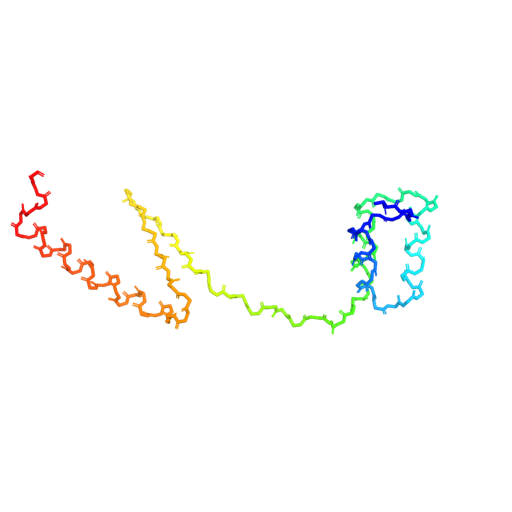 1.00 93.25 91 GLU A CA 1
ATOM 687 C C . GLU A 1 91 ? 14.475 -4.206 -17.473 1.00 93.25 91 GLU A C 1
ATOM 689 O O . GLU A 1 91 ? 14.930 -3.510 -18.384 1.00 93.25 91 GLU A O 1
ATOM 694 N N . ARG A 1 92 ? 13.816 -5.349 -17.709 1.00 93.12 92 ARG A N 1
ATOM 695 C CA . ARG A 1 92 ? 13.573 -5.871 -19.066 1.00 93.12 92 ARG A CA 1
ATOM 696 C C . ARG A 1 92 ? 12.698 -4.936 -19.901 1.00 93.12 92 ARG A C 1
ATOM 698 O O . ARG A 1 92 ? 13.015 -4.686 -21.059 1.00 93.12 92 ARG A O 1
ATOM 705 N N . ILE A 1 93 ? 11.632 -4.388 -19.314 1.00 91.94 93 ILE A N 1
ATOM 706 C CA . ILE A 1 93 ? 10.764 -3.408 -19.989 1.00 91.94 93 ILE A CA 1
ATOM 707 C C . ILE A 1 93 ? 11.553 -2.140 -20.327 1.00 91.94 93 ILE A C 1
ATOM 709 O O . ILE A 1 93 ? 11.483 -1.656 -21.451 1.00 91.94 93 ILE A O 1
ATOM 713 N N . ALA A 1 94 ? 12.350 -1.626 -19.388 1.00 91.81 94 ALA A N 1
ATOM 714 C CA . ALA A 1 94 ? 13.185 -0.455 -19.629 1.00 91.81 94 ALA A CA 1
ATOM 715 C C . ALA A 1 94 ? 14.227 -0.705 -20.732 1.00 91.81 94 ALA A C 1
ATOM 717 O O . ALA A 1 94 ? 14.519 0.202 -21.506 1.00 91.81 94 ALA A O 1
ATOM 718 N N . ALA A 1 95 ? 14.789 -1.915 -20.823 1.00 93.75 95 ALA A N 1
ATOM 719 C CA . ALA A 1 95 ? 15.685 -2.292 -21.914 1.00 93.75 95 ALA A CA 1
ATOM 720 C C . ALA A 1 95 ? 14.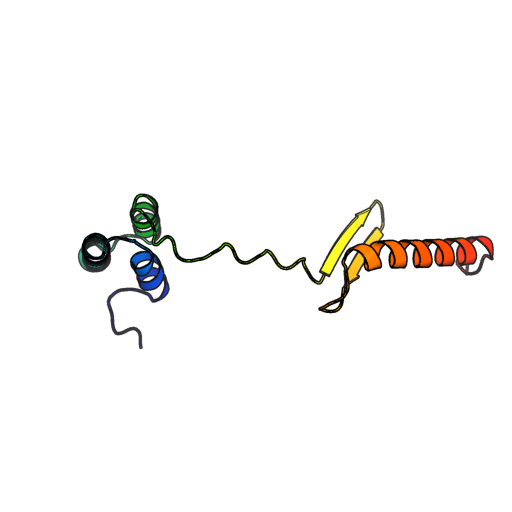965 -2.298 -23.274 1.00 93.75 95 ALA A C 1
ATOM 722 O O . ALA A 1 95 ? 15.489 -1.728 -24.227 1.00 93.75 95 ALA A O 1
ATOM 723 N N . ALA A 1 96 ? 13.753 -2.858 -23.346 1.00 88.88 96 ALA A N 1
ATOM 724 C CA . ALA A 1 96 ? 12.942 -2.847 -24.564 1.00 88.88 96 ALA A CA 1
ATOM 725 C C . ALA A 1 96 ? 12.583 -1.419 -25.008 1.00 88.88 96 ALA A C 1
ATOM 727 O O . ALA A 1 96 ? 12.795 -1.071 -26.163 1.00 88.88 96 ALA A O 1
ATOM 728 N N . MET A 1 97 ? 12.152 -0.555 -24.081 1.00 89.94 97 MET A N 1
ATOM 729 C CA . MET A 1 97 ? 11.845 0.850 -24.386 1.00 89.94 97 MET A CA 1
ATOM 730 C C . MET A 1 97 ? 13.056 1.622 -24.925 1.00 89.94 97 MET A C 1
ATOM 732 O O . MET A 1 97 ? 12.898 2.496 -25.771 1.00 89.94 97 MET A O 1
ATOM 736 N N . ARG A 1 98 ? 14.267 1.328 -24.429 1.00 91.94 98 ARG A N 1
ATOM 737 C CA . ARG A 1 98 ? 15.498 1.936 -24.959 1.00 91.94 98 ARG A CA 1
ATOM 738 C C . ARG A 1 98 ? 15.785 1.456 -26.378 1.00 91.94 98 ARG A C 1
ATOM 740 O O . ARG A 1 98 ? 16.049 2.288 -27.230 1.00 91.94 98 ARG A O 1
ATOM 747 N N . ALA A 1 99 ? 15.657 0.154 -26.634 1.00 89.62 99 ALA A N 1
ATOM 748 C CA . ALA A 1 99 ? 15.823 -0.396 -27.978 1.00 89.62 99 ALA A CA 1
ATOM 749 C C . ALA A 1 99 ? 14.816 0.212 -28.975 1.00 89.62 99 ALA A C 1
ATOM 751 O O . ALA A 1 99 ? 15.199 0.612 -30.065 1.00 89.62 99 ALA A O 1
ATOM 752 N N . GLU A 1 100 ? 13.550 0.372 -28.579 1.00 84.94 100 GLU A N 1
ATOM 753 C CA . GLU A 1 100 ? 12.526 1.032 -29.406 1.00 84.94 100 GLU A CA 1
ATOM 754 C C . GLU A 1 100 ? 12.828 2.514 -29.678 1.00 84.94 100 GLU A C 1
ATOM 756 O O . GLU A 1 100 ? 12.473 3.037 -30.739 1.00 84.94 100 GLU A O 1
ATOM 761 N N . ALA A 1 101 ? 13.455 3.204 -28.720 1.00 82.88 101 ALA A N 1
ATOM 762 C CA . ALA A 1 101 ? 13.874 4.592 -28.878 1.00 82.88 101 ALA A CA 1
ATOM 763 C C . ALA A 1 101 ? 15.074 4.715 -29.830 1.00 82.88 101 ALA A C 1
ATOM 765 O O . ALA A 1 101 ? 15.098 5.630 -30.653 1.00 82.88 101 ALA A O 1
ATOM 766 N N . ASP A 1 102 ? 16.022 3.779 -29.751 1.00 78.56 102 ASP A N 1
ATOM 767 C CA . ASP A 1 102 ? 17.203 3.723 -30.617 1.00 78.56 102 ASP A CA 1
ATOM 768 C C . ASP A 1 102 ? 16.832 3.349 -32.067 1.00 78.56 102 ASP A C 1
ATOM 770 O O . ASP A 1 102 ? 17.396 3.905 -33.010 1.00 78.56 102 ASP A O 1
ATOM 774 N N . ASP A 1 103 ? 15.818 2.497 -32.256 1.00 76.25 103 ASP A N 1
ATOM 775 C CA . ASP A 1 103 ? 15.262 2.134 -33.571 1.00 76.25 103 ASP A CA 1
ATOM 776 C C . ASP A 1 103 ? 14.344 3.226 -34.172 1.00 76.25 103 ASP A C 1
ATOM 778 O O . ASP A 1 103 ? 13.813 3.069 -35.274 1.00 76.25 103 ASP A O 1
ATOM 782 N N . GLY A 1 104 ? 14.134 4.350 -33.473 1.00 58.91 104 GLY A N 1
ATOM 783 C CA . GLY A 1 104 ? 13.339 5.488 -33.957 1.00 58.91 104 GLY A CA 1
ATOM 784 C C . GLY A 1 104 ? 11.824 5.248 -34.016 1.00 58.91 104 GLY A C 1
ATOM 785 O O . GLY A 1 104 ? 11.087 6.097 -34.515 1.00 58.91 104 GLY A O 1
ATOM 786 N N . SER A 1 105 ? 11.332 4.126 -33.480 1.00 59.25 105 SER A N 1
ATOM 787 C CA . SER A 1 105 ? 9.911 3.736 -33.527 1.00 59.25 105 SER A CA 1
ATOM 788 C C . SER A 1 105 ? 9.014 4.605 -32.626 1.00 59.25 105 SER A C 1
ATOM 790 O O . SER A 1 105 ? 7.815 4.731 -32.863 1.00 59.25 105 SER A O 1
ATOM 792 N N . LEU A 1 106 ? 9.603 5.279 -31.634 1.00 56.12 106 LEU A N 1
ATOM 793 C CA . LEU A 1 106 ? 8.918 6.210 -30.726 1.00 56.12 106 LEU A CA 1
ATOM 794 C C . LEU A 1 106 ? 8.862 7.667 -31.234 1.00 56.12 106 LEU A C 1
ATOM 796 O O . LEU A 1 106 ? 8.336 8.526 -30.529 1.00 56.12 106 LEU A O 1
ATOM 800 N N . ALA A 1 107 ? 9.405 7.962 -32.423 1.00 51.06 107 ALA A N 1
ATOM 801 C CA . ALA A 1 107 ? 9.446 9.311 -33.002 1.00 51.06 107 ALA A CA 1
ATOM 802 C C . ALA A 1 107 ? 8.337 9.601 -34.043 1.00 51.06 107 ALA A C 1
ATOM 804 O O . ALA A 1 107 ? 8.418 10.623 -34.728 1.00 51.06 107 ALA A O 1
ATOM 805 N N . ALA A 1 108 ? 7.324 8.733 -34.170 1.00 46.66 108 ALA A N 1
ATOM 806 C CA . ALA A 1 108 ? 6.182 8.904 -35.080 1.00 46.66 108 ALA A CA 1
ATOM 807 C C . ALA A 1 108 ? 4.914 9.390 -34.360 1.00 46.66 108 ALA 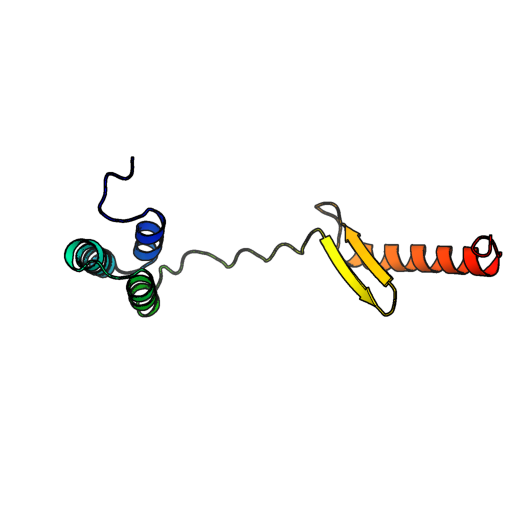A C 1
ATOM 809 O O . ALA A 1 108 ? 4.566 8.808 -33.307 1.00 46.66 108 ALA A O 1
#

Secondary structure (DSSP, 8-state):
---SSS-HHHHHHHTTBS-HHHHHHHHHHHHHH---HHHHHHHHHHSPBP---PPPP-PPPSEEEEEETTEEEEEE--TT--HHHHHHHHHHHHHHHHHHHHTTGGG-

pLDDT: mean 78.57, std 12.44, range [37.41, 94.62]